Protein AF-A0A958C8A4-F1 (afdb_monomer)

Solvent-accessible surface area (backbone atoms only — not comparable to full-atom values): 4567 Å² total; per-residue (Å²): 99,70,68,59,52,55,51,37,48,74,41,41,47,47,44,61,89,80,63,102,57,90,85,74,61,33,54,31,68,76,42,58,67,54,42,35,73,76,70,73,40,80,76,50,74,66,57,49,56,31,47,75,74,66,33,79,75,47,39,77,43,74,66,37,54,49,48,36,53,47,37,61,76,71,73,105

Nearest PDB structures (foldseek):
  8zpc-assembly1_A  TM=9.501E-01  e=2.193E-06  Acinetobacter baumannii
  8yjx-assembly2_B  TM=9.278E-01  e=1.573E-05  Campylobacter jejuni
  8zpc-assembly1_B  TM=9.517E-01  e=2.209E-05  Acinetobacter baumannii
  8yjx-assembly1_A  TM=9.456E-01  e=2.708E-05  Campylobacter jejuni
  7kis-assembly2_B  TM=9.431E-01  e=8.593E-05  Pseudomonas aer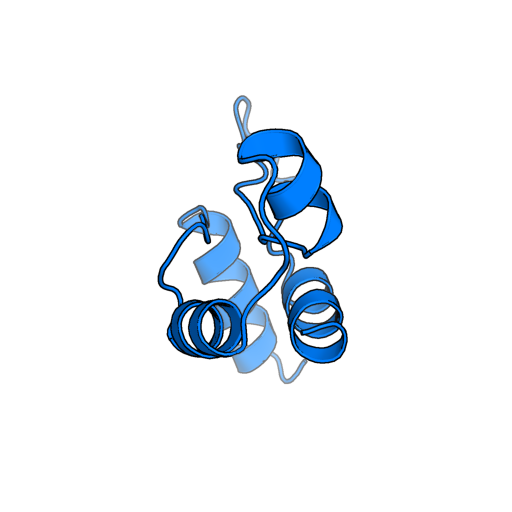uginosa

Structure (mmCIF, N/CA/C/O backbone):
data_AF-A0A958C8A4-F1
#
_entry.id   AF-A0A958C8A4-F1
#
loop_
_atom_site.group_PDB
_atom_site.id
_atom_site.type_symbol
_atom_site.label_atom_id
_atom_site.label_alt_id
_atom_site.label_comp_id
_atom_site.label_asym_id
_atom_site.label_entity_id
_atom_site.label_seq_id
_atom_site.pdbx_PDB_ins_code
_atom_site.Cartn_x
_atom_site.Cartn_y
_atom_site.Cartn_z
_atom_site.occupancy
_atom_site.B_iso_or_equiv
_atom_site.auth_seq_id
_atom_site.auth_comp_id
_atom_site.auth_asym_id
_atom_site.auth_atom_id
_atom_site.pdbx_PDB_model_num
ATOM 1 N N . ILE A 1 1 ? 11.841 -6.738 -2.920 1.00 90.31 1 ILE A N 1
ATOM 2 C CA . ILE A 1 1 ? 10.437 -6.428 -3.246 1.00 90.31 1 ILE A CA 1
ATOM 3 C C . ILE A 1 1 ? 9.520 -7.499 -2.681 1.00 90.31 1 ILE A C 1
ATOM 5 O O . ILE A 1 1 ? 8.655 -7.137 -1.909 1.00 90.31 1 ILE A O 1
ATOM 9 N N . ASP A 1 2 ? 9.813 -8.782 -2.900 1.00 90.94 2 ASP A N 1
ATOM 10 C CA . ASP A 1 2 ? 9.009 -9.919 -2.414 1.00 90.94 2 ASP A CA 1
ATOM 11 C C . ASP A 1 2 ? 8.605 -9.828 -0.931 1.00 90.94 2 ASP A C 1
ATOM 13 O O . ASP A 1 2 ? 7.438 -9.956 -0.605 1.00 90.94 2 ASP A O 1
ATOM 17 N N . LYS A 1 3 ? 9.538 -9.494 -0.025 1.00 94.00 3 LYS A N 1
ATOM 18 C CA . LYS A 1 3 ? 9.195 -9.287 1.396 1.00 94.00 3 LYS A CA 1
ATOM 19 C C . LYS A 1 3 ? 8.237 -8.117 1.630 1.00 94.00 3 LYS A C 1
ATOM 21 O O . LYS A 1 3 ? 7.410 -8.176 2.521 1.00 94.00 3 LYS A O 1
ATOM 26 N N . MET A 1 4 ? 8.394 -7.019 0.892 1.00 93.00 4 MET A N 1
ATOM 27 C CA . MET A 1 4 ? 7.503 -5.863 1.041 1.00 93.00 4 MET A CA 1
ATOM 28 C C . MET A 1 4 ? 6.106 -6.171 0.514 1.00 93.00 4 MET A C 1
ATOM 30 O O . MET A 1 4 ? 5.146 -5.681 1.087 1.00 93.00 4 MET A O 1
ATOM 34 N N . ASP A 1 5 ? 6.020 -6.969 -0.550 1.00 93.31 5 ASP A N 1
ATOM 35 C CA . ASP A 1 5 ? 4.769 -7.491 -1.098 1.00 93.31 5 ASP A CA 1
ATOM 36 C C . ASP A 1 5 ? 4.054 -8.355 -0.048 1.00 93.31 5 ASP A C 1
ATOM 38 O O . ASP A 1 5 ? 2.946 -8.035 0.364 1.00 93.31 5 ASP A O 1
ATOM 42 N N . GLU A 1 6 ? 4.765 -9.335 0.521 1.00 95.00 6 GLU A N 1
ATOM 43 C CA . GLU A 1 6 ? 4.260 -10.210 1.587 1.00 95.00 6 GLU A CA 1
ATOM 44 C C . GLU A 1 6 ? 3.745 -9.424 2.807 1.00 95.00 6 GLU A C 1
ATOM 46 O O . GLU A 1 6 ? 2.646 -9.675 3.297 1.00 95.00 6 GLU A O 1
ATOM 51 N N . TYR A 1 7 ? 4.511 -8.446 3.307 1.00 95.06 7 TYR A N 1
ATOM 52 C CA . TYR A 1 7 ? 4.047 -7.626 4.430 1.00 95.06 7 TYR A CA 1
ATOM 53 C C . TYR A 1 7 ? 2.882 -6.711 4.039 1.00 95.06 7 TYR A C 1
ATOM 55 O O . TYR A 1 7 ? 1.995 -6.493 4.860 1.00 95.06 7 TYR A O 1
ATOM 63 N N . ALA A 1 8 ? 2.852 -6.173 2.816 1.00 95.06 8 ALA A N 1
ATOM 64 C CA . ALA A 1 8 ? 1.733 -5.356 2.353 1.00 95.06 8 ALA A CA 1
ATOM 65 C C . ALA A 1 8 ? 0.429 -6.170 2.323 1.00 95.06 8 ALA A C 1
ATOM 67 O O . ALA A 1 8 ? -0.589 -5.681 2.816 1.00 95.06 8 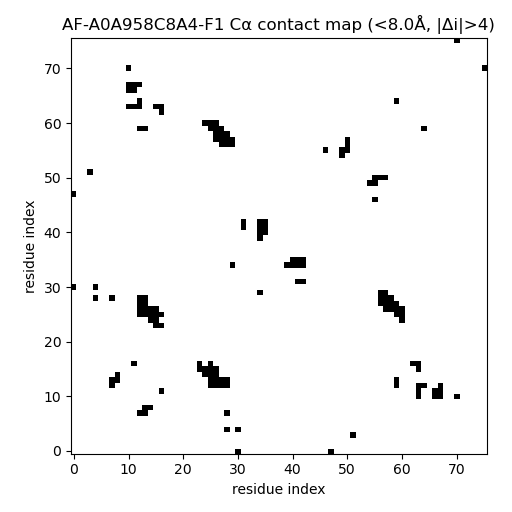ALA A O 1
ATOM 68 N N . GLU A 1 9 ? 0.488 -7.416 1.846 1.00 93.81 9 GLU A N 1
ATOM 69 C CA . GLU A 1 9 ? -0.630 -8.366 1.898 1.00 93.81 9 GLU A CA 1
ATOM 70 C C . GLU A 1 9 ? -1.055 -8.659 3.346 1.00 93.81 9 GLU A C 1
ATOM 72 O O . GLU A 1 9 ? -2.241 -8.593 3.663 1.00 93.81 9 GLU A O 1
ATOM 77 N N . GLN A 1 10 ? -0.107 -8.897 4.263 1.00 94.81 10 GLN A N 1
ATOM 78 C CA . GLN A 1 10 ? -0.417 -9.130 5.685 1.00 94.81 10 GLN A CA 1
ATOM 79 C C . GLN A 1 10 ? -1.101 -7.929 6.359 1.00 94.81 10 GLN A C 1
ATOM 81 O O . GLN A 1 10 ? -1.958 -8.115 7.221 1.00 94.81 10 GLN A O 1
ATOM 86 N N . PHE A 1 11 ? -0.768 -6.699 5.956 1.00 95.19 11 PHE A N 1
ATOM 87 C CA . PHE A 1 11 ? -1.453 -5.483 6.413 1.00 95.19 11 PHE A CA 1
ATOM 88 C C . PHE A 1 11 ? -2.795 -5.223 5.698 1.00 95.19 11 PHE A C 1
ATOM 90 O O . PHE A 1 11 ? -3.490 -4.261 6.034 1.00 95.19 11 PHE A O 1
ATOM 97 N N . GLY A 1 12 ? -3.180 -6.070 4.739 1.00 95.00 12 GLY A N 1
ATOM 98 C CA . GLY A 1 12 ? -4.439 -5.979 3.999 1.00 95.00 12 GLY A CA 1
ATOM 99 C C . GLY A 1 12 ? -4.425 -4.983 2.836 1.00 95.00 12 GLY A C 1
ATOM 100 O O . GLY A 1 12 ? -5.489 -4.586 2.360 1.00 95.00 12 GLY A O 1
ATOM 101 N N . PHE A 1 13 ? -3.252 -4.538 2.377 1.00 96.44 13 PHE A N 1
ATOM 102 C CA . PHE A 1 13 ? -3.154 -3.739 1.155 1.00 96.44 13 PHE A CA 1
ATOM 103 C C . PHE A 1 13 ? -3.290 -4.627 -0.083 1.00 96.44 13 PHE A C 1
ATOM 105 O O . PHE A 1 13 ? -2.777 -5.739 -0.117 1.00 96.44 13 PHE A O 1
ATOM 112 N N . GLY A 1 14 ? -3.928 -4.105 -1.132 1.00 94.12 14 GLY A N 1
ATOM 113 C CA . GLY A 1 14 ? -4.106 -4.832 -2.394 1.00 94.12 14 GLY A CA 1
ATOM 114 C C . GLY A 1 14 ? -5.365 -5.698 -2.454 1.00 94.12 14 GLY A C 1
ATOM 115 O O . GLY A 1 14 ? -5.682 -6.193 -3.532 1.00 94.12 14 GLY A O 1
ATOM 116 N N . ASP A 1 15 ? -6.107 -5.808 -1.348 1.00 95.19 15 ASP A N 1
ATOM 117 C CA . ASP A 1 15 ? -7.382 -6.518 -1.259 1.00 95.19 15 ASP A CA 1
ATOM 118 C C . ASP A 1 15 ? -8.470 -5.672 -0.587 1.00 95.19 15 ASP A C 1
ATOM 120 O O . ASP A 1 15 ? -8.203 -4.718 0.149 1.00 95.19 15 ASP A O 1
ATOM 124 N N . VAL A 1 16 ? -9.731 -5.998 -0.869 1.00 95.00 16 VAL A N 1
ATOM 125 C CA . VAL A 1 16 ? -10.880 -5.351 -0.214 1.00 95.00 16 VAL A CA 1
ATOM 126 C C . VAL A 1 16 ? -10.937 -5.723 1.270 1.00 95.00 16 VAL A C 1
ATOM 128 O O . VAL A 1 16 ? -10.553 -6.827 1.651 1.00 95.00 16 VAL A O 1
ATOM 131 N N . THR A 1 17 ? -11.429 -4.818 2.121 1.00 93.06 17 THR A N 1
ATOM 132 C CA . THR A 1 17 ? -11.451 -5.054 3.577 1.00 93.06 17 THR A CA 1
ATOM 133 C C . THR A 1 1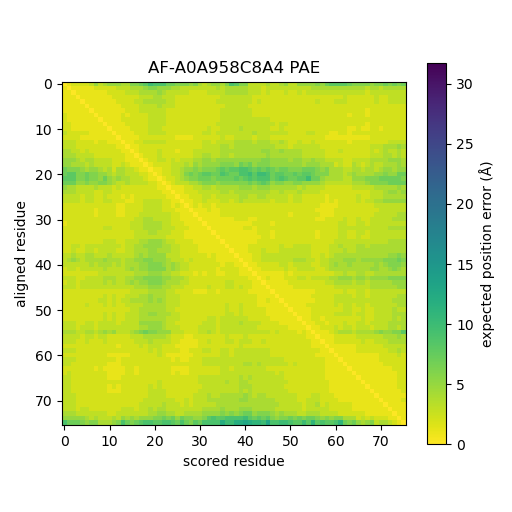7 ? -12.574 -5.992 4.015 1.00 93.06 17 THR A C 1
ATOM 135 O O . THR A 1 17 ? -12.512 -6.552 5.109 1.00 93.06 17 THR A O 1
ATOM 138 N N . GLY A 1 18 ? -13.592 -6.189 3.171 1.00 92.12 18 GLY A N 1
ATOM 139 C CA . GLY A 1 18 ? -14.732 -7.054 3.465 1.00 92.12 18 GLY A CA 1
ATOM 140 C C . GLY A 1 18 ? -15.755 -6.405 4.397 1.00 92.12 18 GLY A C 1
ATOM 141 O O . GLY A 1 18 ? -16.561 -7.107 5.009 1.00 92.12 18 GLY A O 1
ATOM 142 N N . ILE A 1 19 ? -15.723 -5.075 4.526 1.00 94.00 19 ILE A N 1
ATOM 143 C CA . ILE A 1 19 ? -16.756 -4.330 5.246 1.00 94.00 19 ILE A CA 1
ATOM 144 C C . ILE A 1 19 ? -18.081 -4.417 4.475 1.00 94.00 19 ILE A C 1
ATOM 146 O O . ILE A 1 19 ? -18.097 -4.512 3.250 1.00 94.00 19 ILE A O 1
ATOM 150 N N . ASP A 1 20 ? -19.208 -4.355 5.185 1.00 93.50 20 ASP A N 1
ATOM 151 C CA . ASP A 1 20 ? -20.551 -4.386 4.589 1.00 93.50 20 ASP A CA 1
ATOM 152 C C . ASP A 1 20 ? -20.916 -3.042 3.926 1.00 93.50 20 ASP A C 1
ATOM 154 O O . ASP A 1 20 ? -21.862 -2.352 4.310 1.00 93.50 20 ASP A O 1
ATOM 158 N N . LEU A 1 21 ? -20.095 -2.616 2.962 1.00 91.00 21 LEU A N 1
ATOM 159 C CA . LEU A 1 21 ? -20.311 -1.436 2.135 1.00 91.00 21 LEU A CA 1
ATOM 160 C C . LEU A 1 21 ? -20.093 -1.790 0.660 1.00 91.00 21 LEU A C 1
ATOM 162 O O . LEU A 1 21 ? -19.081 -2.396 0.303 1.00 91.00 21 LEU A O 1
ATOM 166 N N . PRO A 1 22 ? -21.002 -1.377 -0.238 1.00 92.25 22 PRO A N 1
ATOM 167 C CA . PRO A 1 22 ? -20.793 -1.567 -1.662 1.00 92.25 22 PRO A CA 1
ATOM 168 C C . PRO A 1 22 ? -19.680 -0.644 -2.180 1.00 92.25 22 PRO A C 1
ATOM 170 O O . PRO A 1 22 ? -19.551 0.502 -1.750 1.00 92.25 22 PRO A O 1
ATOM 173 N N . GLY A 1 23 ? -18.934 -1.114 -3.182 1.00 91.25 23 GLY A N 1
ATOM 174 C CA . GLY A 1 23 ? -17.997 -0.275 -3.937 1.00 91.25 23 GLY A CA 1
ATOM 175 C C . GLY A 1 23 ? -16.594 -0.150 -3.343 1.00 91.25 23 GLY A C 1
ATOM 176 O O . GLY A 1 23 ? -15.894 0.811 -3.662 1.00 91.25 23 GLY A O 1
ATOM 177 N N . GLU A 1 24 ? -16.162 -1.101 -2.512 1.00 95.31 24 GLU A N 1
ATOM 178 C CA . GLU A 1 24 ? -14.756 -1.189 -2.120 1.00 95.31 24 GLU A CA 1
ATOM 179 C C . GLU A 1 24 ? -13.835 -1.313 -3.340 1.00 95.31 24 GLU A C 1
ATOM 181 O O . GLU A 1 24 ? -14.158 -1.955 -4.343 1.00 95.31 24 GLU A O 1
ATOM 186 N N . ASN A 1 25 ? -12.660 -0.699 -3.234 1.00 94.94 25 ASN A N 1
ATOM 187 C CA . ASN A 1 25 ? -11.605 -0.808 -4.227 1.00 94.94 25 ASN A CA 1
ATOM 188 C C . ASN A 1 25 ? -10.413 -1.539 -3.589 1.00 94.94 25 ASN A C 1
ATOM 190 O O . ASN A 1 25 ? -9.996 -1.132 -2.502 1.00 94.94 25 ASN A O 1
ATOM 194 N N . PRO A 1 26 ? -9.847 -2.573 -4.236 1.00 94.25 26 PRO A N 1
ATOM 195 C CA . PRO A 1 26 ? -8.691 -3.298 -3.706 1.00 94.25 26 PRO A CA 1
ATOM 196 C C . PRO A 1 26 ? -7.408 -2.451 -3.669 1.00 94.25 26 PRO A C 1
ATOM 198 O O . PRO A 1 26 ? -6.425 -2.837 -3.043 1.00 94.25 26 PRO A O 1
ATOM 201 N N . GLY A 1 27 ? -7.384 -1.279 -4.308 1.00 95.31 27 GLY A N 1
ATOM 202 C CA . GLY A 1 27 ? -6.166 -0.490 -4.443 1.00 95.31 27 GLY A CA 1
ATOM 203 C C . GLY A 1 27 ? -5.167 -1.182 -5.371 1.00 95.31 27 GLY A C 1
ATOM 204 O O . GLY A 1 27 ? -5.552 -1.848 -6.334 1.00 95.31 27 GLY A O 1
ATOM 205 N N . LEU A 1 28 ? -3.875 -0.980 -5.116 1.00 96.31 28 LEU A N 1
ATOM 206 C CA . LEU A 1 28 ? -2.798 -1.582 -5.892 1.00 96.31 28 LEU A CA 1
ATOM 207 C C . LEU A 1 28 ? -1.512 -1.672 -5.066 1.00 96.31 28 LEU A C 1
ATOM 209 O O . LEU A 1 28 ? -0.904 -0.652 -4.736 1.00 96.31 28 LEU A O 1
ATOM 213 N N . VAL A 1 29 ? -1.048 -2.899 -4.833 1.00 96.12 29 VAL A N 1
ATOM 214 C CA . VAL A 1 29 ? 0.328 -3.182 -4.410 1.00 96.12 29 VAL A CA 1
ATOM 215 C C . VAL A 1 29 ? 1.130 -3.552 -5.665 1.00 96.12 29 VAL A C 1
ATOM 217 O O . VAL A 1 29 ? 0.845 -4.565 -6.307 1.00 96.12 29 VAL A O 1
ATOM 220 N N . PRO A 1 30 ? 2.075 -2.707 -6.116 1.00 95.31 30 PRO A N 1
ATOM 221 C CA . PRO A 1 30 ? 2.774 -2.938 -7.371 1.00 95.31 30 PRO A CA 1
ATOM 222 C C . PRO A 1 30 ? 3.798 -4.069 -7.228 1.00 95.31 30 PRO A C 1
ATOM 224 O O . PRO A 1 30 ? 4.693 -4.013 -6.391 1.00 95.31 30 PRO A O 1
ATOM 227 N N . THR A 1 31 ? 3.721 -5.057 -8.120 1.00 95.69 31 THR A N 1
ATOM 228 C CA . THR A 1 31 ? 4.659 -6.190 -8.182 1.00 95.69 31 THR A CA 1
ATOM 229 C C . THR A 1 31 ? 5.510 -6.154 -9.457 1.00 95.69 31 THR A C 1
ATOM 231 O O . THR A 1 31 ? 5.116 -5.534 -10.455 1.00 95.69 31 THR A O 1
ATOM 234 N N . PRO A 1 32 ? 6.652 -6.872 -9.511 1.00 96.12 32 PRO A N 1
ATOM 235 C CA . PRO A 1 32 ? 7.427 -7.024 -10.745 1.00 96.12 32 PRO A CA 1
ATOM 236 C C . PRO A 1 32 ? 6.599 -7.566 -11.913 1.00 96.12 32 PRO A C 1
ATOM 238 O O . PRO A 1 32 ? 6.752 -7.123 -13.054 1.00 96.12 32 PRO A O 1
ATOM 241 N N . ARG A 1 33 ? 5.682 -8.501 -11.627 1.00 95.75 33 ARG A N 1
ATOM 242 C CA . ARG A 1 33 ? 4.750 -9.045 -12.619 1.00 95.75 33 ARG A CA 1
ATOM 243 C C . ARG A 1 33 ? 3.779 -7.973 -13.104 1.00 95.75 33 ARG A C 1
ATOM 245 O O . ARG A 1 33 ? 3.605 -7.840 -14.313 1.00 95.75 33 ARG A O 1
ATOM 252 N N . TRP A 1 34 ? 3.174 -7.217 -12.189 1.00 95.38 34 TRP A N 1
ATOM 253 C CA . TRP A 1 34 ? 2.266 -6.125 -12.536 1.00 95.38 34 TRP A CA 1
ATOM 254 C C . TRP A 1 34 ? 2.960 -5.090 -13.427 1.00 95.38 34 TRP A C 1
ATOM 256 O O . TRP A 1 34 ? 2.453 -4.776 -14.500 1.00 95.38 34 TRP A O 1
ATOM 266 N N . LYS A 1 35 ? 4.162 -4.632 -13.055 1.00 96.31 35 LYS A N 1
ATOM 267 C CA . LYS A 1 35 ? 4.903 -3.622 -13.827 1.00 96.31 35 LYS A CA 1
ATOM 268 C C . LYS A 1 35 ? 5.222 -4.106 -15.244 1.00 96.31 35 LYS A C 1
ATOM 270 O O . LYS A 1 35 ? 5.044 -3.363 -16.210 1.00 96.31 35 LYS A O 1
ATOM 275 N N . ARG A 1 36 ? 5.612 -5.377 -15.382 1.00 97.00 36 ARG A N 1
ATOM 276 C CA . ARG A 1 36 ? 5.889 -5.991 -16.686 1.00 97.00 36 ARG A CA 1
ATOM 277 C C . ARG A 1 36 ? 4.649 -6.077 -17.574 1.00 97.00 36 ARG A C 1
ATOM 279 O O . ARG A 1 36 ? 4.770 -5.905 -18.781 1.00 97.00 36 ARG A O 1
ATOM 286 N N . LEU A 1 37 ? 3.479 -6.355 -17.001 1.00 97.38 37 LEU A N 1
ATOM 287 C CA . LEU A 1 37 ? 2.227 -6.454 -17.757 1.00 97.38 37 LEU A CA 1
ATOM 288 C C . LEU A 1 37 ? 1.642 -5.079 -18.106 1.00 97.38 37 LEU A C 1
ATOM 290 O O . LEU A 1 37 ? 1.091 -4.921 -19.190 1.00 97.38 37 LEU A O 1
ATOM 294 N N . THR A 1 38 ? 1.782 -4.095 -17.217 1.00 96.38 38 THR A N 1
ATOM 295 C CA . THR A 1 38 ? 1.171 -2.766 -17.370 1.00 96.38 38 THR A CA 1
ATOM 296 C C . THR A 1 38 ? 2.032 -1.811 -18.196 1.00 96.38 38 THR A C 1
ATOM 298 O O . THR A 1 38 ? 1.499 -1.069 -19.017 1.00 96.38 38 THR A O 1
ATOM 301 N N . TYR A 1 39 ? 3.356 -1.833 -18.005 1.00 95.94 39 TYR A N 1
ATOM 302 C CA . TYR A 1 39 ? 4.280 -0.883 -18.640 1.00 95.94 39 TYR A CA 1
ATOM 303 C C . TYR A 1 39 ? 5.305 -1.527 -19.577 1.00 95.94 39 TYR A C 1
ATOM 305 O O . TYR A 1 39 ? 6.076 -0.809 -20.202 1.00 95.94 39 TYR A O 1
ATOM 313 N N . ALA A 1 40 ? 5.328 -2.860 -19.703 1.00 97.12 40 ALA A N 1
ATOM 314 C CA . ALA A 1 40 ? 6.362 -3.587 -20.452 1.00 97.12 40 ALA A CA 1
ATOM 315 C C . ALA A 1 40 ? 7.799 -3.312 -19.953 1.00 97.12 40 ALA A C 1
ATOM 317 O O . ALA A 1 40 ? 8.769 -3.469 -20.694 1.00 97.12 40 ALA A O 1
ATOM 318 N N . GLU A 1 41 ? 7.939 -2.956 -18.673 1.00 95.62 41 GLU A N 1
ATOM 319 C CA . GLU A 1 41 ? 9.213 -2.644 -18.024 1.00 95.62 41 GLU A CA 1
ATOM 320 C C . GLU A 1 41 ? 9.598 -3.685 -16.966 1.00 95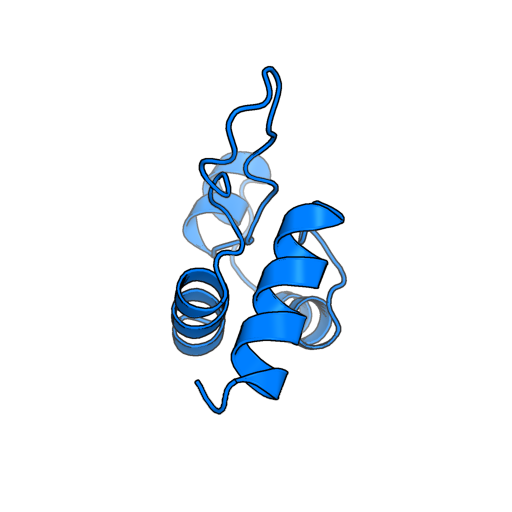.62 41 GLU A C 1
ATOM 322 O O . GLU A 1 41 ? 8.750 -4.325 -16.340 1.00 95.62 41 GLU A O 1
ATOM 327 N N . THR A 1 42 ? 10.904 -3.826 -16.728 1.00 96.56 42 THR A N 1
ATOM 328 C CA . THR A 1 42 ? 11.447 -4.642 -15.633 1.00 96.56 42 THR A CA 1
ATOM 329 C C . THR A 1 42 ? 11.448 -3.848 -14.325 1.00 96.56 42 THR A C 1
ATOM 331 O O . THR A 1 42 ? 11.630 -2.632 -14.322 1.00 96.56 42 THR A O 1
ATOM 334 N N . TRP A 1 43 ? 11.280 -4.543 -13.198 1.00 96.31 43 TRP A N 1
ATOM 335 C CA . TRP A 1 43 ? 11.399 -3.942 -11.871 1.00 9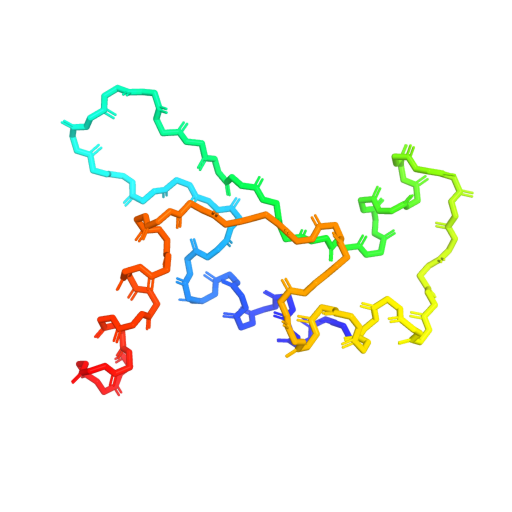6.31 43 TRP A CA 1
ATOM 336 C C . TRP A 1 43 ? 12.820 -3.429 -11.610 1.00 96.31 43 TRP A C 1
ATOM 338 O O . TRP A 1 43 ? 13.791 -4.182 -11.716 1.00 96.31 43 TRP A O 1
ATOM 348 N N . ALA A 1 44 ? 12.939 -2.158 -11.245 1.00 96.25 44 ALA A N 1
ATOM 349 C CA . ALA A 1 44 ? 14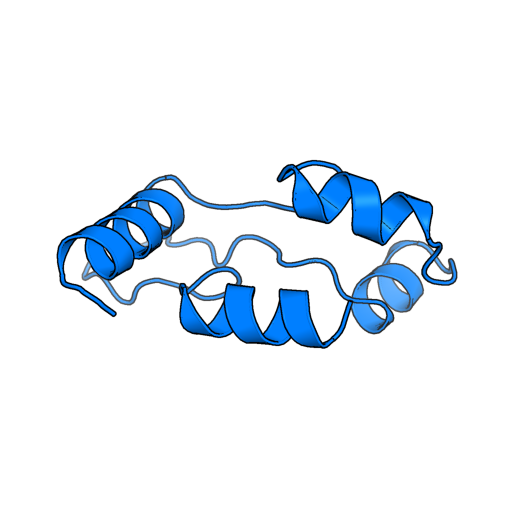.190 -1.493 -10.918 1.00 96.25 44 ALA A CA 1
ATOM 350 C C . ALA A 1 44 ? 14.339 -1.302 -9.400 1.00 96.25 44 ALA A C 1
ATOM 352 O O . ALA A 1 44 ? 13.371 -1.298 -8.638 1.00 96.25 44 ALA A O 1
ATOM 353 N N . ALA A 1 45 ? 15.572 -1.073 -8.939 1.00 94.56 45 ALA A N 1
ATOM 354 C CA . ALA A 1 45 ? 15.831 -0.772 -7.528 1.00 94.56 45 ALA A CA 1
ATOM 355 C C . ALA A 1 45 ? 15.055 0.473 -7.049 1.00 94.56 45 ALA A C 1
ATOM 357 O O . ALA A 1 45 ? 14.503 0.466 -5.951 1.00 94.56 45 ALA A O 1
ATOM 358 N N . GLY A 1 46 ? 14.931 1.494 -7.909 1.00 95.31 46 GLY A N 1
ATOM 359 C CA . GLY A 1 46 ? 14.166 2.712 -7.626 1.00 95.31 46 GLY A CA 1
ATOM 360 C C . GLY A 1 46 ? 12.675 2.474 -7.366 1.00 95.31 46 GLY A C 1
ATOM 361 O O . GLY A 1 46 ? 12.097 3.163 -6.532 1.00 95.31 46 GLY A O 1
ATOM 362 N N . ASP A 1 47 ? 12.066 1.459 -7.991 1.00 95.62 47 ASP A N 1
ATOM 363 C CA . ASP A 1 47 ? 10.664 1.101 -7.728 1.00 95.62 47 ASP A CA 1
ATOM 364 C C . ASP A 1 47 ? 10.482 0.616 -6.284 1.00 95.62 47 ASP A C 1
ATOM 366 O O . ASP A 1 47 ? 9.516 0.970 -5.613 1.00 95.62 47 ASP A O 1
ATOM 370 N N . THR A 1 48 ? 11.466 -0.133 -5.777 1.00 95.31 48 THR A N 1
ATOM 371 C CA . THR A 1 48 ? 11.474 -0.603 -4.384 1.00 95.31 48 THR A CA 1
ATOM 372 C C . THR A 1 48 ? 11.612 0.568 -3.411 1.00 95.31 48 THR A C 1
ATOM 374 O O . THR A 1 48 ? 10.939 0.591 -2.385 1.00 95.31 48 THR A O 1
ATOM 377 N N . TYR A 1 49 ? 12.449 1.560 -3.734 1.00 95.19 49 TYR A N 1
ATOM 378 C CA . TYR A 1 49 ? 12.615 2.751 -2.896 1.00 95.19 49 TYR A CA 1
ATOM 379 C C . TYR A 1 49 ? 11.354 3.609 -2.842 1.00 95.19 49 TYR A C 1
ATOM 381 O O . TYR A 1 49 ? 10.961 4.023 -1.755 1.00 95.19 49 TYR A O 1
ATOM 389 N N . ASN A 1 50 ? 10.689 3.821 -3.980 1.00 94.94 50 ASN A N 1
ATOM 390 C CA . ASN A 1 50 ? 9.416 4.539 -4.011 1.00 94.94 50 ASN A CA 1
ATOM 391 C C . ASN A 1 50 ? 8.343 3.804 -3.203 1.00 94.94 50 ASN A C 1
ATOM 393 O O . ASN A 1 50 ? 7.671 4.416 -2.376 1.00 94.94 50 ASN A O 1
ATOM 397 N N . MET A 1 51 ? 8.228 2.486 -3.377 1.00 94.19 51 MET A N 1
ATOM 398 C CA . MET A 1 51 ? 7.255 1.693 -2.629 1.00 94.19 51 MET A CA 1
ATOM 399 C C . MET A 1 51 ? 7.508 1.738 -1.114 1.00 94.19 51 MET A C 1
ATOM 401 O O . MET A 1 51 ? 6.557 1.785 -0.341 1.00 94.19 51 MET A O 1
ATOM 405 N N . ALA A 1 52 ? 8.769 1.781 -0.669 1.00 93.81 52 ALA A N 1
ATOM 406 C CA . ALA A 1 52 ? 9.112 1.793 0.757 1.00 93.81 52 ALA A CA 1
ATOM 407 C C . ALA A 1 52 ? 8.611 3.044 1.497 1.00 93.81 52 ALA A C 1
ATOM 409 O O . ALA A 1 52 ? 8.445 3.009 2.713 1.00 93.81 52 ALA A O 1
ATOM 410 N N . ILE A 1 53 ? 8.355 4.131 0.767 1.00 94.88 53 ILE A N 1
ATOM 411 C CA . ILE A 1 53 ? 7.793 5.380 1.296 1.00 94.88 53 ILE A CA 1
ATOM 412 C C . ILE A 1 53 ? 6.333 5.599 0.866 1.00 94.88 53 ILE A C 1
ATOM 414 O O . ILE A 1 53 ? 5.821 6.711 0.984 1.00 94.88 53 ILE A O 1
ATOM 418 N N . GLY A 1 54 ? 5.666 4.564 0.344 1.00 92.56 54 GLY A N 1
ATOM 419 C CA . GLY A 1 54 ? 4.270 4.633 -0.094 1.00 92.56 54 GLY A CA 1
ATOM 420 C C . GLY A 1 54 ? 4.040 5.431 -1.382 1.00 92.56 54 GLY A C 1
ATOM 421 O O . GLY A 1 54 ? 2.944 5.940 -1.597 1.00 92.56 54 GLY A O 1
ATOM 422 N N . GLN A 1 55 ? 5.064 5.587 -2.225 1.00 94.38 55 GLN A N 1
ATOM 423 C CA . GLN A 1 55 ? 4.992 6.309 -3.500 1.00 94.38 55 GLN A CA 1
ATOM 424 C C . GLN A 1 55 ? 5.077 5.375 -4.718 1.00 94.38 55 GLN A C 1
ATOM 426 O O . GLN A 1 55 ? 5.159 4.150 -4.616 1.00 94.38 55 GLN A O 1
ATOM 431 N N . GLY A 1 56 ? 5.075 5.976 -5.911 1.00 93.12 56 GLY A N 1
ATOM 432 C CA . GLY A 1 56 ? 5.112 5.272 -7.186 1.00 93.12 56 GLY A CA 1
ATOM 433 C C . GLY A 1 56 ? 3.714 4.838 -7.605 1.00 93.12 56 GLY A C 1
ATOM 434 O O . GLY A 1 56 ? 2.789 5.642 -7.607 1.00 93.12 56 GLY A O 1
ATOM 435 N N . ALA A 1 57 ? 3.574 3.569 -7.976 1.00 94.06 57 ALA A N 1
ATOM 436 C CA . ALA A 1 57 ? 2.302 2.999 -8.412 1.00 94.06 57 ALA A CA 1
ATOM 437 C C . ALA A 1 57 ? 1.460 2.411 -7.265 1.00 94.06 57 ALA A C 1
ATOM 439 O O . ALA A 1 57 ? 0.421 1.812 -7.523 1.00 94.06 57 ALA A O 1
ATOM 440 N N . MET A 1 58 ? 1.909 2.542 -6.014 1.00 94.50 58 MET A N 1
ATOM 441 C CA . MET A 1 58 ? 1.147 2.079 -4.860 1.00 94.50 58 MET A CA 1
ATOM 442 C C . MET A 1 58 ? -0.130 2.903 -4.697 1.00 94.50 58 MET A C 1
ATOM 444 O O . MET A 1 58 ? -0.078 4.131 -4.652 1.00 94.50 58 MET A O 1
ATOM 448 N N . LEU A 1 59 ? -1.267 2.222 -4.583 1.00 96.44 59 LEU A N 1
ATOM 449 C CA . LEU A 1 59 ? -2.557 2.824 -4.268 1.00 96.44 59 LEU A CA 1
ATOM 450 C C . LEU A 1 59 ? -3.149 2.100 -3.065 1.00 96.44 59 LEU A C 1
ATOM 452 O O . LEU A 1 59 ? -3.226 0.874 -3.051 1.00 96.44 59 LEU A O 1
ATOM 456 N N . ALA A 1 60 ? -3.609 2.864 -2.084 1.00 96.56 60 ALA A N 1
ATOM 457 C CA . ALA A 1 60 ? -4.302 2.343 -0.918 1.00 96.56 60 ALA A CA 1
ATOM 458 C C . ALA A 1 60 ? -5.576 3.148 -0.670 1.00 96.56 60 ALA A C 1
ATOM 460 O O . ALA A 1 60 ? -5.612 4.363 -0.890 1.00 96.56 60 ALA A O 1
ATOM 461 N N . THR A 1 61 ? -6.622 2.481 -0.194 1.00 96.88 61 THR A N 1
ATOM 462 C CA . THR A 1 61 ? -7.828 3.169 0.269 1.00 96.88 61 THR A CA 1
ATOM 463 C C . THR A 1 61 ? -7.645 3.665 1.706 1.00 96.88 61 THR A C 1
ATOM 465 O O . THR A 1 61 ? -6.882 3.074 2.475 1.00 96.88 61 THR A O 1
ATOM 468 N N . PRO A 1 62 ? -8.370 4.716 2.131 1.00 95.94 62 PRO A N 1
ATOM 469 C CA . PRO A 1 62 ? -8.347 5.143 3.529 1.00 95.94 62 PRO A CA 1
ATOM 470 C C . PRO A 1 62 ? -8.717 4.023 4.517 1.00 95.94 62 PRO A C 1
ATOM 472 O O . PRO A 1 62 ? -8.177 3.984 5.618 1.00 95.94 62 PRO A O 1
ATOM 475 N N . LEU A 1 63 ? -9.592 3.091 4.118 1.00 95.75 63 LEU A N 1
ATOM 476 C CA . LEU A 1 63 ? -9.961 1.926 4.929 1.00 95.75 63 LEU A CA 1
ATOM 477 C C . LEU A 1 63 ? -8.801 0.938 5.093 1.00 95.75 63 LEU A C 1
ATOM 479 O O . LEU A 1 63 ? -8.563 0.472 6.203 1.00 95.75 63 LEU A O 1
ATOM 483 N N . GLN A 1 64 ? -8.036 0.665 4.033 1.00 96.62 64 GLN A N 1
ATOM 484 C CA . GLN A 1 64 ? -6.832 -0.169 4.131 1.00 96.62 64 GLN A CA 1
ATOM 485 C C . GLN A 1 64 ? -5.783 0.468 5.055 1.00 96.62 64 GLN A C 1
ATOM 487 O O . GLN A 1 64 ? -5.218 -0.209 5.910 1.00 96.62 64 GLN A O 1
ATOM 492 N N . VAL A 1 65 ? -5.573 1.788 4.955 1.00 96.62 65 VAL A N 1
ATOM 493 C CA . VAL A 1 65 ? -4.654 2.521 5.849 1.00 96.62 65 VAL A CA 1
ATOM 494 C C . VAL A 1 65 ? -5.123 2.456 7.305 1.00 96.62 65 VAL A C 1
ATOM 496 O O . VAL A 1 65 ? -4.309 2.262 8.213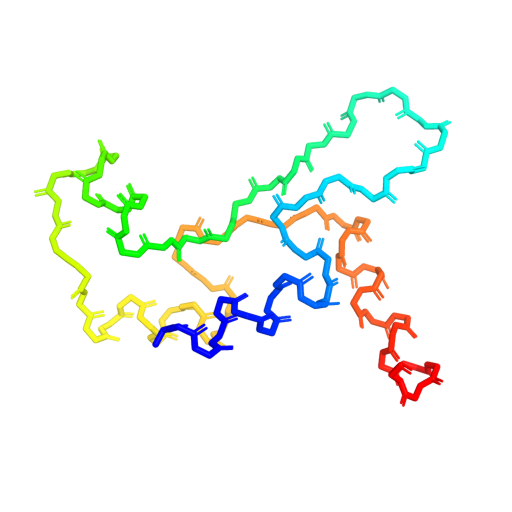 1.00 96.62 65 VAL A O 1
ATOM 499 N N . LEU A 1 66 ? -6.432 2.585 7.541 1.00 96.50 66 LEU A N 1
ATOM 500 C CA . LEU A 1 66 ? -7.020 2.416 8.867 1.00 96.50 66 LEU A CA 1
ATOM 501 C C . LEU A 1 66 ? -6.763 1.004 9.411 1.00 96.50 66 LEU A C 1
ATOM 503 O O . LEU A 1 66 ? -6.323 0.878 10.551 1.00 96.50 66 LEU A O 1
ATOM 507 N N . ASN A 1 67 ? -6.991 -0.038 8.606 1.00 95.44 67 ASN A N 1
ATOM 508 C CA . ASN A 1 67 ? -6.798 -1.426 9.026 1.00 95.44 67 ASN A CA 1
ATOM 509 C C . ASN A 1 67 ? -5.331 -1.722 9.372 1.00 95.44 67 ASN A C 1
ATOM 511 O O . ASN A 1 67 ? -5.044 -2.258 10.441 1.00 95.44 67 ASN A O 1
ATOM 515 N N . ALA A 1 68 ? -4.394 -1.271 8.534 1.00 95.75 68 ALA A N 1
ATOM 516 C CA . A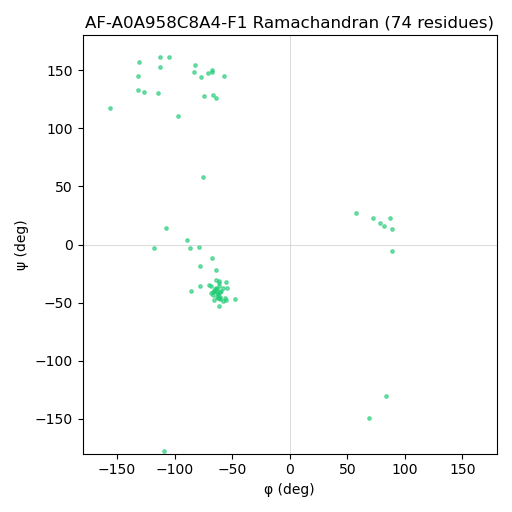LA A 1 68 ? -2.963 -1.398 8.802 1.00 95.75 68 ALA A CA 1
ATOM 517 C C . ALA A 1 68 ? -2.556 -0.686 10.107 1.00 95.75 68 ALA A C 1
ATOM 519 O O . ALA A 1 68 ? -1.784 -1.216 10.905 1.00 95.75 68 ALA A O 1
ATOM 520 N N . THR A 1 69 ? -3.125 0.495 10.366 1.00 96.94 69 THR A N 1
ATOM 521 C CA . THR A 1 69 ? -2.889 1.240 11.614 1.00 96.94 69 THR A CA 1
ATOM 522 C C . THR A 1 69 ? -3.468 0.503 12.826 1.00 96.94 69 THR A C 1
ATOM 524 O O . THR A 1 69 ? -2.828 0.440 13.877 1.00 96.94 69 THR A O 1
ATOM 527 N N . ALA A 1 70 ? -4.661 -0.082 12.690 1.00 96.69 70 ALA A N 1
ATOM 528 C CA . ALA A 1 70 ? -5.304 -0.862 13.742 1.00 96.69 70 ALA A CA 1
ATOM 529 C C . ALA A 1 70 ? -4.529 -2.149 14.065 1.00 96.69 70 ALA A C 1
ATOM 531 O O . ALA A 1 7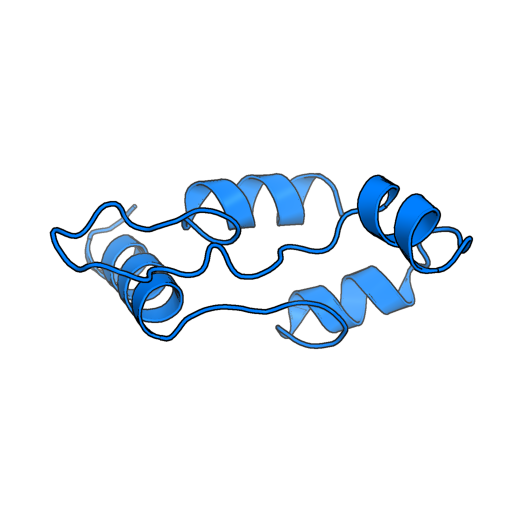0 ? -4.369 -2.463 15.241 1.00 96.69 70 ALA A O 1
ATOM 532 N N . ALA A 1 71 ? -3.992 -2.849 13.060 1.00 95.44 71 ALA A N 1
ATOM 533 C CA . ALA A 1 71 ? -3.138 -4.022 13.263 1.00 95.44 71 ALA A CA 1
ATOM 534 C C . ALA A 1 71 ? -1.925 -3.684 14.145 1.00 95.44 71 ALA A C 1
ATOM 536 O O . ALA A 1 71 ? -1.662 -4.359 15.139 1.00 95.44 71 ALA A O 1
ATOM 537 N N . ILE A 1 72 ? -1.251 -2.562 13.863 1.00 96.06 72 ILE A N 1
ATOM 538 C CA . ILE A 1 72 ? -0.138 -2.069 14.692 1.00 96.06 72 ILE A CA 1
ATOM 539 C C . ILE A 1 72 ? -0.609 -1.766 16.120 1.00 96.06 72 ILE A C 1
ATOM 541 O O . ILE A 1 72 ? 0.042 -2.169 17.083 1.00 96.06 72 ILE A O 1
ATOM 545 N N . ALA A 1 73 ? -1.740 -1.072 16.270 1.00 97.50 73 ALA A N 1
ATOM 546 C CA . ALA A 1 73 ? -2.287 -0.719 17.581 1.00 97.50 73 ALA A CA 1
ATOM 547 C C . ALA A 1 73 ? -2.699 -1.948 18.415 1.00 97.50 73 ALA A C 1
ATOM 549 O O . ALA A 1 73 ? -2.599 -1.914 19.641 1.00 97.50 73 ALA A O 1
ATOM 550 N N . ASN A 1 74 ? -3.122 -3.028 17.756 1.00 97.12 74 ASN A N 1
ATOM 551 C CA . ASN A 1 74 ? -3.547 -4.277 18.387 1.00 97.12 74 ASN A CA 1
ATOM 552 C C . ASN A 1 74 ? -2.390 -5.257 18.661 1.00 97.12 74 ASN A C 1
ATOM 554 O O . ASN A 1 74 ? -2.619 -6.295 19.277 1.00 97.12 74 ASN A O 1
ATOM 558 N N . GLY A 1 75 ? -1.157 -4.921 18.267 1.00 94.31 75 GLY A N 1
ATOM 559 C CA . GLY A 1 75 ? 0.030 -5.747 18.511 1.00 94.31 75 GLY A CA 1
ATOM 560 C C . GLY A 1 75 ? 0.334 -6.793 17.434 1.00 94.31 75 GLY A C 1
ATOM 561 O O . GLY A 1 75 ? 1.189 -7.645 17.679 1.00 94.31 75 GLY A O 1
ATOM 562 N N . GLY A 1 76 ? -0.300 -6.695 16.262 1.00 86.62 76 GLY A N 1
ATOM 563 C CA . GLY A 1 76 ? -0.201 -7.674 15.174 1.00 86.62 76 GLY A CA 1
ATOM 564 C C . GLY A 1 76 ? -1.407 -8.593 15.124 1.00 86.62 76 GLY A C 1
ATOM 565 O O . GLY A 1 76 ? -1.551 -9.420 16.051 1.00 86.62 76 GLY A O 1
#

Radius of gyration: 13.19 Å; Cα contacts (8 Å, |Δi|>4): 77; chains: 1; bounding box: 37×16×39 Å

pLDDT: mean 94.93, std 1.83, range [86.62, 97.5]

Foldseek 3Di:
DVVLLVVCVVLQAQQFPPPPDPDTDSWDDDDQVNCCVPPVDGDDPVVVVQVVVCHDRGTGDPVSVVSSVVCVVVVD

Mean predicted aligned error: 2.75 Å

Sequence (76 aa):
IDKMDEYAEQFGFGDVTGIDLPGENPGLVPTPRWKRLTYAETWAAGDTYNMAIGQGAMLATPLQVLNATAAIANGG

Secondary structure (DSSP, 8-state):
-HHHHHHHHHTTTTS----S-TT----B---HHHHHHHHS----HHHHHHHHTT-TT-B--HHHHHHHHHHHHHT-